Protein AF-0000000080099400 (afdb_homodimer)

Radius of gyration: 19.52 Å; Cα contacts (8 Å, |Δi|>4): 74; chains: 2; bounding box: 35×67×44 Å

Organism: NCBI:txid1611254

pLDDT: mean 85.54, std 20.97, range [29.94, 98.38]

Nearest PDB structures (foldseek):
  8q0e-assembly1_B  TM=6.250E-01  e=7.194E+00  Trypanosoma brucei brucei

Sequence (144 aa):
MAQINQGIQAILNQLNVMTDEILQIMILPWNEAVAAGMNFIALLPERLGDIRLQLQQLLQPQHEDLASEQENMAQINQGIQAILNQLNVMTDEILQIMILPWNEAVAAGMNFIALLPERLGDIRLQLQQLLQPQHEDLASEQEN

Foldseek 3Di:
DVLLVVLVVVLVVLVVVLVVQLVVLVVDDDVSSVVSVVVSVVCVVVSVVVNVVSVVVSPDPCPPDPVPPVVD/DVLLVVLVVVLVVLVVVLVVQLVVLVVDDPVSSVVSVVVSVVCVVVSVVVNVVSVVVSPPPCPDDPVPPVVD

Secondary structure (DSSP, 8-state):
-HHHHHHHHHHHHHHHHHHHHHHHHHTS-HHHHHHHHHHHHHHHHHHHHHHHHHHHHHHS---GGGGGSTT-/-HHHHHHHHHHHHHHHHHHHHHHHHHTS-HHHHHHHHHHHHHHHHHHHHHHHHHHHHHHS----SGGGGGG-

Structure (mmCIF, N/CA/C/O backbone):
data_AF-0000000080099400-model_v1
#
loop_
_entity.id
_entity.type
_entity.pdbx_description
1 polymer 'Uncharacterized protein'
#
loop_
_atom_site.group_PDB
_atom_site.id
_atom_site.type_symbol
_atom_site.label_atom_id
_atom_site.label_alt_id
_atom_site.label_comp_id
_atom_site.label_asym_id
_atom_site.label_entity_id
_atom_site.label_seq_id
_atom_site.pdbx_PDB_ins_code
_atom_site.Cartn_x
_atom_site.Cartn_y
_atom_site.Cartn_z
_atom_site.occupancy
_atom_site.B_iso_or_equiv
_atom_site.auth_seq_id
_atom_site.auth_comp_id
_atom_site.auth_asym_id
_atom_site.auth_atom_id
_atom_site.pdbx_PDB_model_num
ATOM 1 N N . MET A 1 1 ? -0.169 19.328 14.156 1 72.56 1 MET A N 1
ATOM 2 C CA . MET A 1 1 ? 1.021 18.859 13.453 1 72.56 1 MET A CA 1
ATOM 3 C C . MET A 1 1 ? 1.551 17.578 14.078 1 72.56 1 MET A C 1
ATOM 5 O O . MET A 1 1 ? 1.889 16.625 13.367 1 72.56 1 MET A O 1
ATOM 9 N N . ALA A 1 2 ? 1.42 17.625 15.477 1 78.19 2 ALA A N 1
ATOM 10 C CA . ALA A 1 2 ? 1.896 16.438 16.172 1 78.19 2 AL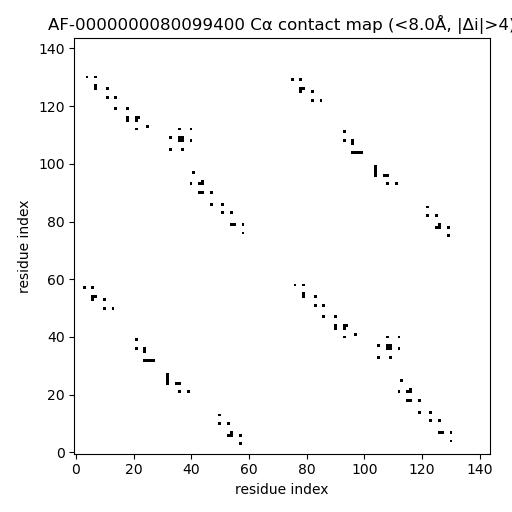A A CA 1
ATOM 11 C C . ALA A 1 2 ? 1.06 15.219 15.805 1 78.19 2 ALA A C 1
ATOM 13 O O . ALA A 1 2 ? 1.601 14.133 15.578 1 78.19 2 ALA A O 1
ATOM 14 N N . GLN A 1 3 ? -0.259 15.336 15.68 1 81.81 3 GLN A N 1
ATOM 15 C CA . GLN A 1 3 ? -1.161 14.242 15.336 1 81.81 3 GLN A CA 1
ATOM 16 C C . GLN A 1 3 ? -0.924 13.766 13.906 1 81.81 3 GLN A C 1
ATOM 18 O O . GLN A 1 3 ? -0.915 12.562 13.641 1 81.81 3 GLN A O 1
ATOM 23 N N . ILE A 1 4 ? -0.724 14.656 13.062 1 85.31 4 ILE A N 1
ATOM 24 C CA . ILE A 1 4 ? -0.474 14.32 11.672 1 85.31 4 ILE A CA 1
ATOM 25 C C . ILE A 1 4 ? 0.827 13.523 11.555 1 85.31 4 ILE A C 1
ATOM 27 O O . ILE A 1 4 ? 0.882 12.508 10.859 1 85.31 4 ILE A O 1
ATOM 31 N N . ASN A 1 5 ? 1.819 13.992 12.281 1 87.44 5 ASN A N 1
ATOM 32 C CA . ASN A 1 5 ? 3.105 13.305 12.242 1 87.44 5 ASN A CA 1
ATOM 33 C C . ASN A 1 5 ? 2.996 11.875 12.773 1 87.44 5 ASN A C 1
ATOM 35 O O . ASN A 1 5 ? 3.576 10.953 12.211 1 87.44 5 ASN A O 1
ATOM 39 N N . GLN A 1 6 ? 2.291 11.727 13.82 1 91.56 6 GLN A N 1
ATOM 40 C CA . GLN A 1 6 ? 2.094 10.398 14.391 1 91.56 6 GLN A CA 1
ATOM 41 C C . GLN A 1 6 ? 1.321 9.5 13.43 1 91.56 6 GLN A C 1
ATOM 43 O O . GLN A 1 6 ? 1.637 8.312 13.289 1 91.56 6 GLN A O 1
ATOM 48 N N . GLY A 1 7 ? 0.282 9.992 12.82 1 92.56 7 GLY A N 1
ATOM 49 C CA . GLY A 1 7 ? -0.471 9.227 11.844 1 92.56 7 GLY A CA 1
ATOM 50 C C . GLY A 1 7 ? 0.365 8.789 10.656 1 92.56 7 GLY A C 1
ATOM 51 O O . GLY A 1 7 ? 0.303 7.633 10.234 1 92.56 7 GLY A O 1
ATOM 52 N N . ILE A 1 8 ? 1.132 9.695 10.195 1 94.88 8 ILE A N 1
ATOM 53 C CA . ILE A 1 8 ? 1.983 9.383 9.055 1 94.88 8 ILE A CA 1
ATOM 54 C C . ILE A 1 8 ? 3.002 8.312 9.453 1 94.88 8 ILE A C 1
ATOM 56 O O . ILE A 1 8 ? 3.258 7.379 8.695 1 94.88 8 ILE A O 1
ATOM 60 N N . GLN A 1 9 ? 3.562 8.43 10.609 1 95.19 9 GLN A N 1
ATOM 61 C CA . GLN A 1 9 ? 4.543 7.449 11.07 1 95.19 9 GLN A CA 1
ATOM 62 C C . GLN A 1 9 ? 3.914 6.066 11.203 1 95.19 9 GLN A C 1
ATOM 64 O O . GLN A 1 9 ? 4.551 5.059 10.891 1 95.19 9 GLN A O 1
ATOM 69 N N . ALA A 1 10 ? 2.721 5.996 11.68 1 96.25 10 ALA A N 1
ATOM 70 C CA . ALA A 1 10 ? 2.023 4.719 11.781 1 96.25 10 ALA A CA 1
ATOM 71 C C . ALA A 1 10 ? 1.839 4.082 10.406 1 96.25 10 ALA A C 1
ATOM 73 O O . ALA A 1 10 ? 2.023 2.873 10.25 1 96.25 10 ALA A O 1
ATOM 74 N N . ILE A 1 11 ? 1.506 4.883 9.469 1 97.69 11 ILE A N 1
ATOM 75 C CA . ILE A 1 11 ? 1.301 4.387 8.117 1 97.69 11 ILE A CA 1
ATOM 76 C C . ILE A 1 11 ? 2.629 3.908 7.535 1 97.69 11 ILE A C 1
ATOM 78 O O . ILE A 1 11 ? 2.689 2.854 6.898 1 97.69 11 ILE A O 1
ATOM 82 N N . LEU A 1 12 ? 3.691 4.648 7.781 1 97.75 12 LEU A N 1
ATOM 83 C CA . LEU A 1 12 ? 5.016 4.254 7.316 1 97.75 12 LEU A CA 1
ATOM 84 C C . LEU A 1 12 ? 5.414 2.896 7.887 1 97.75 12 LEU A C 1
ATOM 86 O O . LEU A 1 12 ? 5.984 2.064 7.18 1 97.75 12 LEU A O 1
ATOM 90 N N . ASN A 1 13 ? 5.148 2.711 9.094 1 97.69 13 ASN A N 1
ATOM 91 C CA . ASN A 1 13 ? 5.453 1.421 9.703 1 97.69 13 ASN A CA 1
ATOM 92 C C . ASN A 1 13 ? 4.688 0.287 9.023 1 97.69 13 ASN A C 1
ATOM 94 O O . ASN A 1 13 ? 5.242 -0.79 8.797 1 97.69 13 ASN A O 1
ATOM 98 N N . GLN A 1 14 ? 3.416 0.485 8.711 1 97.56 14 GLN A N 1
ATOM 99 C CA . GLN A 1 14 ? 2.613 -0.517 8.016 1 97.56 14 GLN A CA 1
ATOM 100 C C . GLN A 1 14 ? 3.189 -0.822 6.637 1 97.56 14 GLN A C 1
ATOM 102 O O . GLN A 1 14 ? 3.27 -1.984 6.238 1 97.56 14 GLN A O 1
ATOM 107 N N . LEU A 1 15 ? 3.576 0.186 5.93 1 98.31 15 LEU A N 1
ATOM 108 C CA . LEU A 1 15 ? 4.18 0.003 4.617 1 98.31 15 LEU A CA 1
ATOM 109 C C . LEU A 1 15 ? 5.477 -0.794 4.719 1 98.31 15 LEU A C 1
ATOM 111 O O . LEU A 1 15 ? 5.77 -1.624 3.855 1 98.31 15 LEU A O 1
ATOM 115 N N . ASN A 1 16 ? 6.273 -0.522 5.738 1 97.62 16 ASN A N 1
ATOM 116 C CA . ASN A 1 16 ? 7.512 -1.27 5.938 1 97.62 16 ASN A CA 1
ATOM 117 C C . ASN A 1 16 ? 7.238 -2.754 6.168 1 97.62 16 ASN A C 1
ATOM 119 O O . ASN A 1 16 ? 7.934 -3.609 5.617 1 97.62 16 ASN A O 1
ATOM 123 N N . VAL A 1 17 ? 6.281 -2.992 7.02 1 97.75 17 VAL A N 1
ATOM 124 C CA . VAL A 1 17 ? 5.914 -4.379 7.289 1 97.75 17 VAL A CA 1
ATOM 125 C C . VAL A 1 17 ? 5.5 -5.066 5.988 1 97.75 17 VAL A C 1
ATOM 127 O O . VAL A 1 17 ? 5.945 -6.18 5.699 1 97.75 17 VAL A O 1
ATOM 130 N N . MET A 1 18 ? 4.633 -4.43 5.188 1 97.75 18 MET A N 1
ATOM 131 C CA . MET A 1 18 ? 4.176 -5 3.926 1 97.75 18 MET A CA 1
ATOM 132 C C . MET A 1 18 ? 5.348 -5.246 2.98 1 97.75 18 MET A C 1
ATOM 134 O O . MET A 1 18 ? 5.41 -6.281 2.318 1 97.75 18 MET A O 1
ATOM 138 N N . THR A 1 19 ? 6.285 -4.332 2.896 1 98.31 19 THR A N 1
ATOM 139 C CA . THR A 1 19 ? 7.449 -4.477 2.033 1 98.31 19 THR A CA 1
ATOM 140 C C . THR A 1 19 ? 8.305 -5.668 2.467 1 98.31 19 THR A C 1
ATOM 142 O O . THR A 1 19 ? 8.766 -6.445 1.629 1 98.31 19 THR A O 1
ATOM 145 N N . ASP A 1 20 ? 8.484 -5.801 3.736 1 97.81 20 ASP A N 1
ATOM 146 C CA . ASP A 1 20 ? 9.266 -6.914 4.258 1 97.81 20 ASP A CA 1
ATOM 147 C C . ASP A 1 20 ? 8.625 -8.258 3.898 1 97.81 20 ASP A C 1
ATOM 149 O O . ASP A 1 20 ? 9.32 -9.195 3.518 1 97.81 20 ASP A O 1
ATOM 153 N N . GLU A 1 21 ? 7.324 -8.297 4.055 1 97.62 21 GLU A N 1
ATOM 154 C CA . GLU A 1 21 ? 6.598 -9.516 3.713 1 97.62 21 GLU A CA 1
ATOM 155 C C . GLU A 1 21 ? 6.773 -9.867 2.2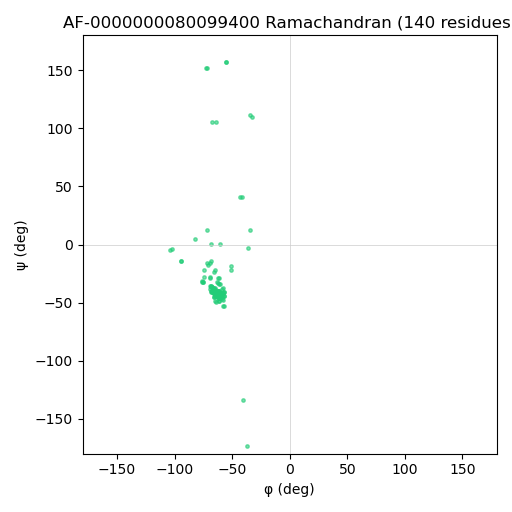38 1 97.62 21 GLU A C 1
ATOM 157 O O . GLU A 1 21 ? 6.992 -11.031 1.894 1 97.62 21 GLU A O 1
ATOM 162 N N . ILE A 1 22 ? 6.633 -8.875 1.404 1 98.38 22 ILE A N 1
ATOM 163 C CA . ILE A 1 22 ? 6.766 -9.086 -0.033 1 98.38 22 ILE A CA 1
ATOM 164 C C . ILE A 1 22 ? 8.164 -9.602 -0.353 1 98.38 22 ILE A C 1
ATOM 166 O O . ILE A 1 22 ? 8.328 -10.531 -1.146 1 98.38 22 ILE A O 1
ATOM 170 N N . LEU A 1 23 ? 9.18 -8.969 0.226 1 97.88 23 LEU A N 1
ATOM 171 C CA . LEU A 1 23 ? 10.562 -9.359 -0.024 1 97.88 23 LEU A CA 1
ATOM 172 C C . LEU A 1 23 ? 10.812 -10.797 0.415 1 97.88 23 LEU A C 1
ATOM 174 O O . LEU A 1 23 ? 11.547 -11.539 -0.241 1 97.88 23 LEU A O 1
ATOM 178 N N . GLN A 1 24 ? 10.125 -11.188 1.473 1 97.81 24 GLN A N 1
ATOM 179 C CA . GLN A 1 24 ? 10.242 -12.57 1.938 1 97.81 24 GLN A CA 1
ATOM 180 C C . GLN A 1 24 ? 9.625 -13.539 0.936 1 97.81 24 GLN A C 1
ATOM 182 O O . GLN A 1 24 ? 10.148 -14.641 0.727 1 97.81 24 GLN A O 1
ATOM 187 N N . ILE A 1 25 ? 8.523 -13.133 0.303 1 97.94 25 ILE A N 1
ATOM 188 C CA . ILE A 1 25 ? 7.867 -13.969 -0.694 1 97.94 25 ILE A CA 1
ATOM 189 C C . ILE A 1 25 ? 8.773 -14.141 -1.906 1 97.94 25 ILE A C 1
ATOM 191 O O . ILE A 1 25 ? 8.836 -15.227 -2.496 1 97.94 25 ILE A O 1
ATOM 195 N N . MET A 1 26 ? 9.477 -13.133 -2.277 1 95.94 26 MET A N 1
ATOM 196 C CA . MET A 1 26 ? 10.25 -13.094 -3.516 1 95.94 26 MET A CA 1
ATOM 197 C C . MET A 1 26 ? 11.469 -14.016 -3.428 1 95.94 26 MET A C 1
ATOM 199 O O . MET A 1 26 ? 12.047 -14.383 -4.449 1 95.94 26 MET A O 1
ATOM 203 N N . ILE A 1 27 ? 11.859 -14.406 -2.303 1 96.94 27 ILE A N 1
ATOM 204 C CA . ILE A 1 27 ? 13.062 -15.227 -2.191 1 96.94 27 ILE A CA 1
ATOM 205 C C . ILE A 1 27 ? 12.672 -16.688 -1.969 1 96.94 27 ILE A C 1
ATOM 207 O O . ILE A 1 27 ? 13.539 -17.562 -1.89 1 96.94 27 ILE A O 1
ATOM 211 N N . LEU A 1 28 ? 11.406 -17.016 -1.824 1 97.38 28 LEU A N 1
ATOM 212 C CA . LEU A 1 28 ? 10.922 -18.375 -1.667 1 97.38 28 LEU A CA 1
ATOM 213 C C . LEU A 1 28 ? 11.023 -19.141 -2.98 1 97.38 28 LEU A C 1
ATOM 215 O O . LEU A 1 28 ? 11.031 -18.547 -4.059 1 97.38 28 LEU A O 1
ATOM 219 N N . PRO A 1 29 ? 11.195 -20.562 -2.826 1 96.38 29 PRO A N 1
ATOM 220 C CA . PRO A 1 29 ? 11.023 -21.359 -4.043 1 96.38 29 PRO A CA 1
ATOM 221 C C . PRO A 1 29 ? 9.672 -21.125 -4.715 1 96.38 29 PRO A C 1
ATOM 223 O O . PRO A 1 29 ? 8.688 -20.828 -4.035 1 96.38 29 PRO A O 1
ATOM 226 N N . TRP A 1 30 ? 9.516 -21.375 -5.941 1 92.44 30 TRP A N 1
ATOM 227 C CA . TRP A 1 30 ? 8.398 -20.953 -6.781 1 92.44 30 TRP A CA 1
ATOM 228 C C . TRP A 1 30 ? 7.074 -21.453 -6.223 1 92.44 30 TRP A C 1
ATOM 230 O O . TRP A 1 30 ? 6.129 -20.672 -6.055 1 92.44 30 TRP A O 1
ATOM 240 N N . ASN A 1 31 ? 7.043 -22.766 -5.996 1 92.19 31 ASN A N 1
ATOM 241 C CA . ASN A 1 31 ? 5.785 -23.328 -5.512 1 92.19 31 ASN A CA 1
ATOM 242 C C . ASN A 1 31 ? 5.352 -22.672 -4.203 1 92.19 31 ASN A C 1
ATOM 244 O O . ASN A 1 31 ? 4.168 -22.391 -4.012 1 92.19 31 ASN A O 1
ATOM 248 N N . GLU A 1 32 ? 6.273 -22.344 -3.281 1 96.25 32 GLU A N 1
ATOM 249 C CA . GLU A 1 32 ? 5.984 -21.688 -2.012 1 96.25 32 GLU A CA 1
ATOM 250 C C . GLU A 1 32 ? 5.684 -20.203 -2.217 1 96.25 32 GLU A C 1
ATOM 252 O O . GLU A 1 32 ? 4.824 -19.641 -1.538 1 96.25 32 GLU A O 1
ATOM 257 N N . ALA A 1 33 ? 6.348 -19.656 -3.225 1 97 33 ALA A N 1
ATOM 258 C CA . ALA A 1 33 ? 6.16 -18.25 -3.533 1 97 33 ALA A CA 1
ATOM 259 C C . ALA A 1 33 ? 4.75 -17.984 -4.062 1 97 33 ALA A C 1
ATOM 261 O O . ALA A 1 33 ? 4.121 -16.984 -3.705 1 97 33 ALA A O 1
ATOM 262 N N . VAL A 1 34 ? 4.309 -18.828 -4.828 1 96.62 34 VAL A N 1
ATOM 263 C CA . VAL A 1 34 ? 2.977 -18.672 -5.402 1 96.62 34 VAL A CA 1
ATOM 264 C C . VAL A 1 34 ? 1.926 -18.719 -4.293 1 96.62 34 VAL A C 1
ATOM 266 O O . VAL A 1 34 ? 1.055 -17.859 -4.219 1 96.62 34 VAL A O 1
ATOM 269 N N . ALA A 1 35 ? 2.102 -19.781 -3.465 1 96.81 35 ALA A N 1
ATOM 270 C CA . ALA A 1 35 ? 1.135 -19.922 -2.381 1 96.81 35 ALA A CA 1
ATOM 271 C C . ALA A 1 35 ? 1.165 -18.719 -1.449 1 96.81 35 ALA A C 1
ATOM 273 O O . ALA A 1 35 ? 0.12 -18.141 -1.133 1 96.81 35 ALA A O 1
ATOM 274 N N . ALA A 1 36 ? 2.318 -18.297 -1.01 1 97.44 36 ALA A N 1
ATOM 275 C CA . ALA A 1 36 ? 2.473 -17.172 -0.102 1 97.44 36 ALA A CA 1
ATOM 276 C C . ALA A 1 36 ? 2.023 -15.867 -0.767 1 97.44 36 ALA A C 1
ATOM 278 O O . ALA A 1 36 ? 1.375 -15.031 -0.133 1 97.44 36 ALA A O 1
ATOM 279 N N . GLY A 1 37 ? 2.381 -15.727 -2.025 1 97.81 37 GLY A N 1
ATOM 280 C CA . GLY A 1 37 ? 2.029 -14.531 -2.775 1 97.81 37 GLY A CA 1
ATOM 281 C C . GLY A 1 37 ? 0.533 -14.352 -2.949 1 97.81 37 GLY A C 1
ATOM 282 O O . GLY A 1 37 ? 0.002 -13.266 -2.738 1 97.81 37 GLY A O 1
ATOM 283 N N . MET A 1 38 ? -0.126 -15.406 -3.285 1 97.12 38 MET A N 1
ATOM 284 C CA . MET A 1 38 ? -1.568 -15.32 -3.494 1 97.12 38 MET A CA 1
ATOM 285 C C . MET A 1 38 ? -2.293 -15.055 -2.178 1 97.12 38 MET A C 1
ATOM 287 O O . MET A 1 38 ? -3.297 -14.344 -2.146 1 97.12 38 MET A O 1
ATOM 291 N N . ASN A 1 39 ? -1.798 -15.617 -1.123 1 97.25 39 ASN A N 1
ATOM 292 C CA . ASN A 1 39 ? -2.336 -15.289 0.193 1 97.25 39 ASN A CA 1
ATOM 293 C C . ASN A 1 39 ? -2.16 -13.805 0.514 1 97.25 39 ASN A C 1
ATOM 295 O O . ASN A 1 39 ? -3.08 -13.164 1.027 1 97.25 39 ASN A O 1
ATOM 299 N N . PHE A 1 40 ? -0.927 -13.328 0.218 1 98.12 40 PHE A N 1
ATOM 300 C CA . PHE A 1 40 ? -0.646 -11.906 0.416 1 98.12 40 PHE A CA 1
ATOM 301 C C . PHE A 1 40 ? -1.624 -11.047 -0.373 1 98.12 40 PHE A C 1
ATOM 303 O O . PHE A 1 40 ? -2.189 -10.094 0.162 1 98.12 40 PHE A O 1
ATOM 310 N N . ILE A 1 41 ? -1.835 -11.43 -1.535 1 98 41 ILE A N 1
ATOM 311 C CA . ILE A 1 41 ? -2.715 -10.68 -2.428 1 98 41 ILE A CA 1
ATOM 312 C C . ILE A 1 41 ? -4.137 -10.68 -1.871 1 98 41 ILE A C 1
ATOM 314 O O . ILE A 1 41 ? -4.828 -9.664 -1.918 1 98 41 ILE A O 1
ATOM 318 N N . ALA A 1 42 ? -4.559 -11.781 -1.396 1 97 42 ALA A N 1
ATOM 319 C CA . ALA A 1 42 ? -5.91 -11.906 -0.862 1 97 42 ALA A CA 1
ATOM 320 C C . ALA A 1 42 ? -6.113 -10.977 0.332 1 97 42 ALA A C 1
ATOM 322 O O . ALA A 1 42 ? -7.227 -10.508 0.579 1 9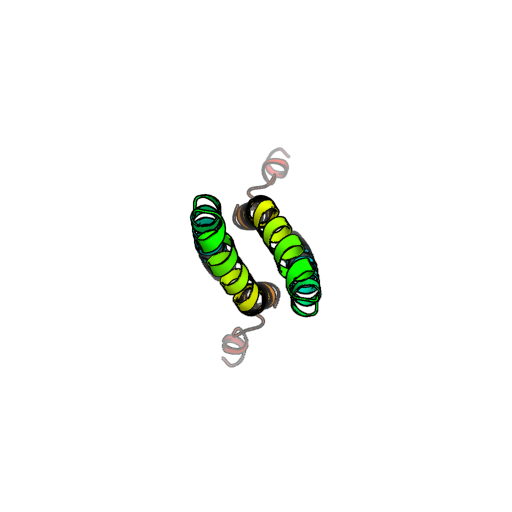7 42 ALA A O 1
ATOM 323 N N . LEU A 1 43 ? -5.094 -10.641 1.089 1 97.56 43 LEU A N 1
ATOM 324 C CA . LEU A 1 43 ? -5.188 -9.836 2.303 1 97.56 43 LEU A CA 1
ATOM 325 C C . LEU A 1 43 ? -4.926 -8.367 2.002 1 97.56 43 LEU A C 1
ATOM 327 O O . LEU A 1 43 ? -5.23 -7.496 2.82 1 97.56 43 LEU A O 1
ATOM 331 N N . LEU A 1 44 ? -4.383 -8.117 0.821 1 98 44 LEU A N 1
ATOM 332 C CA . LEU A 1 44 ? -3.857 -6.789 0.511 1 98 44 LEU A CA 1
ATOM 333 C C . LEU A 1 44 ? -4.98 -5.758 0.457 1 98 44 LEU A C 1
ATOM 335 O O . LEU A 1 44 ? -4.812 -4.629 0.919 1 98 44 LEU A O 1
ATOM 339 N N . PRO A 1 45 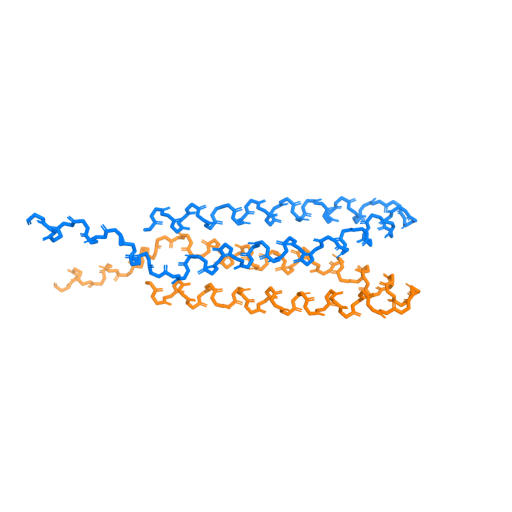? -6.184 -5.941 -0.055 1 97.5 45 PRO A N 1
ATOM 340 C CA . PRO A 1 45 ? -7.25 -4.938 -0.066 1 97.5 45 PRO A CA 1
ATOM 341 C C . PRO A 1 45 ? -7.605 -4.441 1.333 1 97.5 45 PRO A C 1
ATOM 343 O O . PRO A 1 45 ? -7.828 -3.244 1.529 1 97.5 45 PRO A O 1
ATOM 346 N N . GLU A 1 46 ? -7.641 -5.379 2.227 1 97.25 46 GLU A N 1
ATOM 347 C CA . GLU A 1 46 ? -7.941 -4.996 3.604 1 97.25 46 GLU A CA 1
ATOM 348 C C . GLU A 1 46 ? -6.836 -4.121 4.188 1 97.25 46 GLU A C 1
ATOM 350 O O . GLU A 1 46 ? -7.109 -3.104 4.824 1 97.25 46 GLU A O 1
ATOM 355 N N . ARG A 1 47 ? -5.625 -4.5 3.973 1 96.62 47 ARG A N 1
ATOM 356 C CA . ARG A 1 47 ? -4.492 -3.736 4.484 1 96.62 47 ARG A CA 1
ATOM 357 C C . ARG A 1 47 ? -4.438 -2.352 3.848 1 96.62 47 ARG A C 1
ATOM 359 O O . ARG A 1 47 ? -4.211 -1.354 4.539 1 96.62 47 ARG A O 1
ATOM 366 N N . LEU A 1 48 ? -4.629 -2.305 2.557 1 98.19 48 LEU A N 1
ATOM 367 C CA . LEU A 1 48 ? -4.652 -1.02 1.866 1 98.19 48 LEU A CA 1
ATOM 368 C C . LEU A 1 48 ? -5.84 -0.177 2.32 1 98.19 48 LEU A C 1
ATOM 370 O O . LEU A 1 48 ? -5.738 1.049 2.406 1 98.19 48 LEU A O 1
ATOM 374 N N . GLY A 1 49 ? -6.93 -0.888 2.541 1 97.62 49 GLY A N 1
ATOM 375 C CA . GLY A 1 49 ? -8.094 -0.193 3.072 1 97.62 49 GLY A CA 1
ATOM 376 C C . GLY A 1 49 ? -7.828 0.484 4.402 1 97.62 49 GLY A C 1
ATOM 377 O O . GLY A 1 49 ? -8.273 1.611 4.633 1 97.62 49 GLY A O 1
ATOM 378 N N . ASP A 1 50 ? -7.145 -0.146 5.273 1 97.88 50 ASP A N 1
ATOM 379 C CA . ASP A 1 50 ? -6.773 0.425 6.566 1 97.88 50 ASP A CA 1
ATOM 380 C C . ASP A 1 50 ? -5.91 1.672 6.391 1 97.88 50 ASP A C 1
ATOM 382 O O . ASP A 1 50 ? -6.133 2.686 7.059 1 97.88 50 ASP A O 1
ATOM 386 N N . ILE A 1 51 ? -4.934 1.619 5.512 1 98 51 ILE A N 1
ATOM 387 C CA . ILE A 1 51 ? -4.055 2.754 5.242 1 98 51 ILE A CA 1
ATOM 388 C C . ILE A 1 51 ? -4.875 3.92 4.691 1 98 51 ILE A C 1
ATOM 390 O O . ILE A 1 51 ? -4.691 5.066 5.105 1 98 51 ILE A O 1
ATOM 394 N N . ARG A 1 52 ? -5.777 3.562 3.799 1 96.81 52 ARG A N 1
ATOM 395 C CA . ARG A 1 52 ? -6.652 4.574 3.221 1 96.81 52 ARG A CA 1
ATOM 396 C C . ARG A 1 52 ? -7.461 5.281 4.305 1 96.81 52 ARG A C 1
ATOM 398 O O . ARG A 1 52 ? -7.574 6.512 4.301 1 96.81 52 ARG A O 1
ATOM 405 N N . LEU A 1 53 ? -8 4.602 5.211 1 96.62 53 LEU A N 1
ATOM 406 C CA . LEU A 1 53 ? -8.812 5.16 6.289 1 96.62 53 LEU A CA 1
ATOM 407 C C . LEU A 1 53 ? -7.973 6.078 7.172 1 96.62 53 LEU A C 1
ATOM 409 O O . LEU A 1 53 ? -8.422 7.164 7.543 1 96.62 53 LEU A O 1
ATOM 413 N N . GLN A 1 54 ? -6.734 5.66 7.465 1 94.81 54 GLN A N 1
ATOM 414 C CA . GLN A 1 54 ? -5.84 6.465 8.289 1 94.81 54 GLN A CA 1
ATOM 415 C C . GLN A 1 54 ? -5.469 7.77 7.59 1 94.81 54 GLN A C 1
ATOM 417 O O . GLN A 1 54 ? -5.465 8.836 8.211 1 94.81 54 GLN A O 1
ATOM 422 N N . LEU A 1 55 ? -5.242 7.703 6.344 1 95.5 55 LEU A N 1
ATOM 423 C CA . LEU A 1 55 ? -4.922 8.898 5.57 1 95.5 55 LEU A CA 1
ATOM 424 C C . LEU A 1 55 ? -6.109 9.852 5.527 1 95.5 55 LEU A C 1
ATOM 426 O O . LEU A 1 55 ? -5.938 11.07 5.664 1 95.5 55 LEU A O 1
ATOM 430 N N . GLN A 1 56 ? -7.262 9.336 5.355 1 93.75 56 GLN A N 1
ATOM 431 C CA . GLN A 1 56 ? -8.469 10.156 5.309 1 93.75 56 GLN A CA 1
ATOM 432 C C . GLN A 1 56 ? -8.703 10.875 6.629 1 93.75 56 GLN A C 1
ATOM 434 O O . GLN A 1 56 ? -9.18 12.016 6.648 1 93.75 56 GLN A O 1
ATOM 439 N N . GLN A 1 57 ? -8.297 10.203 7.664 1 91.44 57 GLN A N 1
ATOM 440 C CA . GLN A 1 57 ? -8.438 10.805 8.984 1 91.44 57 GLN A CA 1
ATOM 441 C C . GLN A 1 57 ? -7.492 11.984 9.156 1 91.44 57 GLN A C 1
ATOM 443 O O . GLN A 1 57 ? -7.785 12.922 9.906 1 91.44 57 GLN A O 1
ATOM 448 N N . LEU A 1 58 ? -6.402 11.938 8.453 1 86.31 58 LEU A N 1
ATOM 449 C CA . LEU A 1 58 ? -5.422 13.016 8.531 1 86.31 58 LEU A CA 1
ATOM 450 C C . LEU A 1 58 ? -5.895 14.234 7.754 1 86.31 58 LEU A C 1
ATOM 452 O O . LEU A 1 58 ? -5.453 15.352 8.023 1 86.31 58 LEU A O 1
ATOM 456 N N . LEU A 1 59 ? -6.617 14.078 6.703 1 83.56 59 LEU A N 1
ATOM 457 C CA . LEU A 1 59 ? -7.164 15.172 5.906 1 83.56 59 LEU A CA 1
ATOM 458 C C . LEU A 1 59 ? -8.242 15.922 6.676 1 83.56 59 LEU A C 1
ATOM 460 O O . LEU A 1 59 ? -8.508 17.094 6.398 1 83.56 59 LEU A O 1
ATOM 464 N N . GLN A 1 60 ? -8.938 15.344 7.359 1 67.12 60 GLN A N 1
ATOM 465 C CA . GLN A 1 60 ? -10.039 15.984 8.062 1 67.12 60 GLN A CA 1
ATOM 466 C C . GLN A 1 60 ? -9.523 16.953 9.117 1 67.12 60 GLN A C 1
ATOM 468 O O . GLN A 1 60 ? -8.648 16.609 9.914 1 67.12 60 GLN A O 1
ATOM 473 N N . PRO A 1 61 ? -9.602 18.281 8.875 1 53.38 61 PRO A N 1
ATOM 474 C CA . PRO A 1 61 ? -9.336 19.297 9.898 1 53.38 61 PRO A CA 1
ATOM 475 C C . PRO A 1 61 ? -9.789 18.859 11.289 1 53.38 61 PRO A C 1
ATOM 477 O O . PRO A 1 61 ? -10.703 18.047 11.422 1 53.38 61 PRO A O 1
ATOM 480 N N . GLN A 1 62 ? -8.93 18.656 12.078 1 46.91 62 GLN A N 1
ATOM 481 C CA . GLN A 1 62 ? -9.32 18.453 13.469 1 46.91 62 GLN A CA 1
ATOM 482 C C . GLN A 1 62 ? -10.391 19.453 13.891 1 46.91 62 GLN A C 1
ATOM 484 O O . GLN A 1 62 ? -10.094 20.625 14.109 1 46.91 62 GLN A O 1
ATOM 489 N N . HIS A 1 63 ? -11.352 19.75 13.062 1 41.81 63 HIS A N 1
ATOM 490 C CA . HIS A 1 63 ? -12.336 20.578 13.75 1 41.81 63 HIS A CA 1
ATOM 491 C C . HIS A 1 63 ? -12.492 20.141 15.211 1 41.81 63 HIS A C 1
ATOM 493 O O . HIS A 1 63 ? -13.453 20.531 15.875 1 41.81 63 HIS A O 1
ATOM 499 N N . GLU A 1 64 ? -11.898 19.219 15.578 1 43.56 64 GLU A N 1
ATOM 500 C CA . GLU A 1 64 ? -12.367 18.844 16.906 1 43.56 64 GLU A CA 1
ATOM 501 C C . GLU A 1 64 ? -12.617 20.078 17.781 1 43.56 64 GLU A C 1
ATOM 503 O O . GLU A 1 64 ? -13.727 20.266 18.266 1 43.56 64 GLU A O 1
ATOM 508 N N . ASP A 1 65 ? -12.094 20.016 19.125 1 42.19 65 ASP A N 1
ATOM 509 C CA . ASP A 1 65 ? -12.531 20.266 20.484 1 42.19 65 ASP A CA 1
ATOM 510 C C . ASP A 1 65 ? -12.438 21.75 20.844 1 42.19 65 ASP A C 1
ATOM 512 O O . ASP A 1 65 ? -11.734 22.125 21.781 1 42.19 65 ASP A O 1
ATOM 516 N N . LEU A 1 66 ? -12.07 22.516 19.828 1 39.59 66 LEU A N 1
ATOM 517 C CA . LEU A 1 66 ? -12.031 23.844 20.438 1 39.59 66 LEU A CA 1
ATOM 518 C C . LEU A 1 66 ? -13.43 24.312 20.812 1 39.59 66 LEU A C 1
ATOM 520 O O . LEU A 1 66 ? -13.68 25.516 20.922 1 39.59 66 LEU A O 1
ATOM 524 N N . ALA A 1 67 ? -14.398 23.453 20.531 1 38.06 67 ALA A N 1
ATOM 525 C CA . ALA A 1 67 ? -15.672 23.859 21.125 1 38.06 67 ALA A CA 1
ATOM 526 C C . ALA A 1 67 ? -15.516 24.156 22.609 1 38.06 67 ALA A C 1
ATOM 528 O O . ALA A 1 67 ? -16.484 24.5 23.297 1 38.06 67 ALA A O 1
ATOM 529 N N . SER A 1 68 ? -14.391 23.641 23.219 1 37.41 68 SER A N 1
ATOM 530 C CA . SER A 1 68 ? -14.453 23.75 24.672 1 37.41 68 SER A CA 1
ATOM 531 C C . SER A 1 68 ? -14.344 25.203 25.109 1 37.41 68 SER A C 1
ATOM 533 O O . SER A 1 68 ? -14.602 25.531 26.281 1 37.41 68 SER A O 1
ATOM 535 N N . GLU A 1 69 ? -13.539 26 24.391 1 41.41 69 GLU A N 1
ATOM 536 C CA . GLU A 1 69 ? -13.32 27.203 25.172 1 41.41 69 GLU A CA 1
ATOM 537 C C . GLU A 1 69 ? -14.547 28.109 25.156 1 41.41 69 GLU A C 1
ATOM 539 O O . GLU A 1 69 ? -14.578 29.141 25.844 1 41.41 69 GLU A O 1
ATOM 544 N N . GLN A 1 70 ? -15.32 27.984 24.016 1 36.47 70 GLN A N 1
ATOM 545 C CA . GLN A 1 70 ? -16.234 29.125 24.094 1 36.47 70 GLN A CA 1
ATOM 546 C C . GLN A 1 70 ? -17.172 29 25.281 1 36.47 70 GLN A C 1
ATOM 548 O O . GLN A 1 70 ? -17.969 29.906 25.547 1 36.47 70 GLN A O 1
ATOM 553 N N . GLU A 1 71 ? -17.406 27.688 25.766 1 38.44 71 GLU A N 1
ATOM 554 C CA . GLU A 1 71 ? -18.453 27.844 26.766 1 38.44 71 GLU A CA 1
ATOM 555 C C . GLU A 1 71 ? -17.953 28.578 28 1 38.44 71 GLU A C 1
ATOM 557 O O . GLU A 1 71 ? -18.734 28.953 28.891 1 38.44 71 GLU A O 1
ATOM 562 N N . ASN A 1 72 ? -16.609 28.75 28.266 1 30.03 72 ASN A N 1
ATOM 563 C CA . ASN A 1 72 ? -16.484 29.656 29.406 1 30.03 72 ASN A CA 1
ATOM 564 C C . ASN A 1 72 ? -16.453 31.109 28.969 1 30.03 72 ASN A C 1
ATOM 566 O O . ASN A 1 72 ? -15.695 31.469 28.062 1 30.03 72 ASN A O 1
ATOM 570 N N . MET B 1 1 ? -0.733 23.375 5.156 1 72.25 1 MET B N 1
ATOM 571 C CA . MET B 1 1 ? -1.871 22.469 5.262 1 72.25 1 MET B CA 1
ATOM 572 C C . MET B 1 1 ? -2.369 22.062 3.879 1 72.25 1 MET B C 1
ATOM 574 O O . MET B 1 1 ? -2.641 20.891 3.633 1 72.25 1 MET B O 1
ATOM 578 N N . ALA B 1 2 ? -2.299 23.156 2.988 1 77.81 2 ALA B N 1
ATOM 579 C CA . ALA B 1 2 ? -2.742 22.859 1.628 1 77.81 2 ALA B CA 1
ATOM 580 C C . ALA B 1 2 ? -1.842 21.828 0.971 1 77.81 2 ALA B C 1
ATOM 582 O O . ALA B 1 2 ? -2.326 20.906 0.302 1 77.81 2 ALA B O 1
ATOM 583 N N . GLN B 1 3 ? -0.526 21.875 1.177 1 82 3 GLN B N 1
ATOM 584 C CA . GLN B 1 3 ? 0.434 20.938 0.595 1 82 3 GLN B CA 1
ATOM 585 C C . GLN B 1 3 ? 0.262 19.547 1.178 1 82 3 GLN B C 1
ATOM 587 O O . GLN B 1 3 ? 0.328 18.547 0.45 1 82 3 GLN B O 1
ATOM 592 N N . ILE B 1 4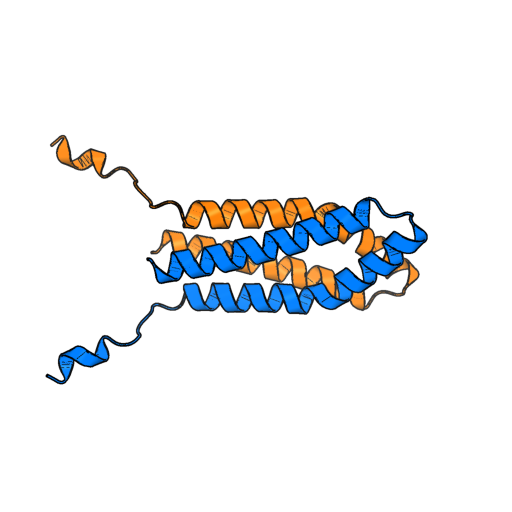 ? 0.032 19.484 2.395 1 85.25 4 ILE B N 1
ATOM 593 C CA . ILE B 1 4 ? -0.164 18.203 3.061 1 85.25 4 ILE B CA 1
ATOM 594 C C . ILE B 1 4 ? -1.417 17.531 2.512 1 85.25 4 ILE B C 1
ATOM 596 O O . ILE B 1 4 ? -1.399 16.328 2.203 1 85.25 4 ILE B O 1
ATOM 600 N N . ASN B 1 5 ? -2.445 18.328 2.369 1 87.31 5 ASN B N 1
ATOM 601 C CA . ASN B 1 5 ? -3.693 17.781 1.849 1 87.31 5 ASN B CA 1
ATOM 602 C C . ASN B 1 5 ? -3.523 17.25 0.428 1 87.31 5 ASN B C 1
ATOM 604 O O . ASN B 1 5 ? -4.039 16.188 0.094 1 87.31 5 ASN B O 1
ATOM 608 N N . GLN B 1 6 ? -2.842 17.969 -0.363 1 91.56 6 GLN B N 1
ATOM 609 C CA . GLN B 1 6 ? -2.592 17.531 -1.731 1 91.56 6 GLN B CA 1
ATOM 610 C C . GLN B 1 6 ? -1.747 16.266 -1.756 1 91.56 6 GLN B C 1
ATOM 612 O O . GLN B 1 6 ? -1.993 15.359 -2.561 1 91.56 6 GLN B O 1
ATOM 617 N N . GLY B 1 7 ? -0.729 16.188 -0.959 1 92.69 7 GLY B N 1
ATOM 618 C CA . GLY B 1 7 ? 0.092 14.992 -0.871 1 92.69 7 GLY B CA 1
ATOM 619 C C . GLY B 1 7 ? -0.686 13.766 -0.43 1 92.69 7 GLY B C 1
ATOM 620 O O . GLY B 1 7 ? -0.548 12.688 -1.02 1 92.69 7 GLY B O 1
ATOM 621 N N . ILE B 1 8 ? -1.484 13.984 0.533 1 94.88 8 ILE B N 1
ATOM 622 C CA . ILE B 1 8 ? -2.285 12.867 1.029 1 94.88 8 ILE B CA 1
ATOM 623 C C . ILE B 1 8 ? -3.254 12.406 -0.057 1 94.88 8 ILE B C 1
ATOM 625 O O . ILE B 1 8 ? -3.438 11.203 -0.265 1 94.88 8 ILE B O 1
ATOM 629 N N . GLN B 1 9 ? -3.854 13.32 -0.737 1 95.25 9 GLN B N 1
ATOM 630 C CA . GLN B 1 9 ? -4.789 12.969 -1.802 1 95.25 9 GLN B CA 1
ATOM 631 C C . GLN B 1 9 ? -4.086 12.188 -2.91 1 95.25 9 GLN B C 1
ATOM 633 O O . GLN B 1 9 ? -4.66 11.25 -3.475 1 95.25 9 GLN B O 1
ATOM 638 N N . ALA B 1 10 ? -2.902 12.555 -3.262 1 96.31 10 ALA B N 1
ATOM 639 C CA . ALA B 1 10 ? -2.135 11.828 -4.273 1 96.31 10 ALA B CA 1
ATOM 640 C C . ALA B 1 10 ? -1.882 10.391 -3.838 1 96.31 10 ALA B C 1
ATOM 642 O O . ALA B 1 10 ? -1.998 9.461 -4.645 1 96.31 10 ALA B O 1
ATOM 643 N N . ILE B 1 11 ? -1.564 10.234 -2.594 1 97.69 11 ILE B N 1
ATOM 644 C CA . ILE B 1 11 ? -1.298 8.906 -2.062 1 97.69 11 ILE B CA 1
ATOM 645 C C . ILE B 1 11 ? -2.584 8.078 -2.068 1 97.69 11 ILE B C 1
ATOM 647 O O . ILE B 1 11 ? -2.574 6.902 -2.434 1 97.69 11 ILE B O 1
ATOM 651 N N . LEU B 1 12 ? -3.691 8.695 -1.711 1 97.88 12 LEU B N 1
ATOM 652 C CA . LEU B 1 12 ? -4.98 8.016 -1.729 1 97.88 12 LEU B CA 1
ATOM 653 C C . LEU B 1 12 ? -5.316 7.523 -3.131 1 97.88 12 LEU B C 1
ATOM 655 O O . LEU B 1 12 ? -5.824 6.41 -3.297 1 97.88 12 LEU B O 1
ATOM 659 N N . ASN B 1 13 ? -5.074 8.328 -4.074 1 97.81 13 ASN B N 1
ATOM 660 C CA . ASN B 1 13 ? -5.324 7.914 -5.449 1 97.81 13 ASN B CA 1
ATOM 661 C C . ASN B 1 13 ? -4.48 6.703 -5.836 1 97.81 13 ASN B C 1
ATOM 663 O O . ASN B 1 13 ? -4.969 5.785 -6.496 1 97.81 13 ASN B O 1
ATOM 667 N N . GLN B 1 14 ? -3.207 6.668 -5.445 1 97.56 14 GLN B N 1
ATOM 668 C CA . GLN B 1 14 ? -2.326 5.535 -5.719 1 97.56 14 GLN B CA 1
ATOM 669 C C . GLN B 1 14 ? -2.842 4.266 -5.051 1 97.56 14 GLN B C 1
ATOM 671 O O . GLN B 1 14 ? -2.842 3.193 -5.656 1 97.56 14 GLN B O 1
ATOM 676 N N . LEU B 1 15 ? -3.27 4.371 -3.838 1 98.31 15 LEU B N 1
ATOM 677 C CA . LEU B 1 15 ? -3.824 3.23 -3.119 1 98.31 15 LEU B CA 1
ATOM 678 C C . LEU B 1 15 ? -5.074 2.703 -3.816 1 98.31 15 LEU B C 1
ATOM 680 O O . LEU B 1 15 ? -5.293 1.492 -3.871 1 98.31 15 LEU B O 1
ATOM 684 N N . ASN B 1 16 ? -5.91 3.6 -4.316 1 97.69 16 ASN B N 1
ATOM 685 C CA . ASN B 1 16 ? -7.105 3.182 -5.039 1 97.69 16 ASN B CA 1
ATOM 686 C C . ASN B 1 16 ? -6.754 2.389 -6.293 1 97.69 16 ASN B C 1
ATOM 688 O O . ASN B 1 16 ? -7.379 1.367 -6.586 1 97.69 16 ASN B O 1
ATOM 692 N N . VAL B 1 17 ? -5.801 2.932 -7.008 1 97.75 17 VAL B N 1
ATOM 693 C CA . VAL B 1 17 ? -5.367 2.242 -8.219 1 97.75 17 VAL B CA 1
ATOM 694 C C . VAL B 1 17 ? -4.871 0.842 -7.867 1 97.75 17 VAL B C 1
ATOM 696 O O . VAL B 1 17 ? -5.238 -0.136 -8.523 1 97.75 17 VAL B O 1
ATOM 699 N N . MET B 1 18 ? -4.023 0.711 -6.828 1 97.75 18 MET B N 1
ATOM 700 C CA . MET B 1 18 ? -3.494 -0.585 -6.41 1 97.75 18 MET B CA 1
ATOM 701 C C . MET B 1 18 ? -4.621 -1.524 -5.996 1 97.75 18 MET B C 1
ATOM 703 O O . MET B 1 18 ? -4.609 -2.707 -6.34 1 97.75 18 MET B O 1
ATOM 707 N N . THR B 1 19 ? -5.605 -1.039 -5.285 1 98.31 19 THR B N 1
ATOM 708 C CA . THR B 1 19 ? -6.734 -1.852 -4.852 1 98.31 19 THR B CA 1
ATOM 709 C C . THR B 1 19 ? -7.527 -2.361 -6.051 1 98.31 19 THR B C 1
ATOM 711 O O . THR B 1 19 ? -7.914 -3.531 -6.094 1 98.31 19 THR B O 1
ATOM 714 N N . ASP B 1 20 ? -7.73 -1.505 -7 1 97.75 20 ASP B N 1
ATOM 715 C CA . ASP B 1 20 ? -8.461 -1.893 -8.203 1 97.75 20 ASP B CA 1
ATOM 716 C C . ASP B 1 20 ? -7.738 -3.006 -8.953 1 97.75 20 ASP B C 1
ATOM 718 O O . ASP B 1 20 ? -8.367 -3.951 -9.43 1 97.75 20 ASP B O 1
ATOM 722 N N . GLU B 1 21 ? -6.445 -2.84 -9.047 1 97.69 21 GLU B N 1
ATOM 723 C CA . GLU B 1 21 ? -5.641 -3.857 -9.719 1 97.69 21 GLU B CA 1
ATOM 724 C C . GLU B 1 21 ? -5.754 -5.203 -9.008 1 97.69 21 GLU B C 1
ATOM 726 O O . GLU B 1 21 ? -5.898 -6.242 -9.656 1 97.69 21 GLU B O 1
ATOM 731 N N . ILE B 1 22 ? -5.656 -5.184 -7.723 1 98.38 22 ILE B N 1
ATOM 732 C CA . ILE B 1 22 ? -5.734 -6.41 -6.938 1 98.38 22 ILE B CA 1
ATOM 733 C C . ILE B 1 22 ? -7.098 -7.07 -7.141 1 98.38 22 ILE B C 1
ATOM 735 O O . ILE B 1 22 ? -7.184 -8.289 -7.32 1 98.38 22 ILE B O 1
ATOM 739 N N . LEU B 1 23 ? -8.156 -6.273 -7.074 1 97.94 23 LEU B N 1
ATOM 740 C CA . LEU B 1 23 ? -9.508 -6.801 -7.23 1 97.94 23 LEU B CA 1
ATOM 741 C C . LEU B 1 23 ? -9.688 -7.43 -8.609 1 97.94 23 LEU B C 1
ATOM 743 O O . LEU B 1 23 ? -10.367 -8.445 -8.742 1 97.94 23 LEU B O 1
ATOM 747 N N . GLN B 1 24 ? -9.008 -6.848 -9.594 1 97.88 24 GLN B N 1
ATOM 748 C CA . GLN B 1 24 ? -9.062 -7.414 -10.938 1 97.88 24 GLN B CA 1
ATOM 749 C C . GLN B 1 24 ? -8.367 -8.773 -10.992 1 97.88 24 GLN B C 1
ATOM 751 O O . GLN B 1 24 ? -8.828 -9.68 -11.688 1 97.88 24 GLN B O 1
ATOM 756 N N . ILE B 1 25 ? -7.277 -8.922 -10.234 1 97.94 25 ILE B N 1
ATOM 757 C CA . ILE B 1 25 ? -6.551 -10.18 -10.188 1 97.94 25 ILE B CA 1
ATOM 758 C C . ILE B 1 25 ? -7.418 -11.258 -9.539 1 97.94 25 ILE B C 1
ATOM 760 O O . ILE B 1 25 ? -7.402 -12.414 -9.961 1 97.94 25 ILE B O 1
ATOM 764 N N . MET B 1 26 ? -8.18 -10.914 -8.555 1 96 26 MET B N 1
ATOM 765 C CA . MET B 1 26 ? -8.922 -11.859 -7.727 1 96 26 MET B CA 1
ATOM 766 C C . MET B 1 26 ? -10.086 -12.461 -8.508 1 96 26 MET B C 1
ATOM 768 O O . MET B 1 26 ? -10.617 -13.508 -8.117 1 96 26 MET B O 1
ATOM 772 N N . ILE B 1 27 ? -10.469 -11.914 -9.562 1 97 27 ILE B N 1
ATOM 773 C CA . ILE B 1 27 ? -11.625 -12.438 -10.281 1 97 27 ILE B CA 1
ATOM 774 C C . ILE B 1 27 ? -11.156 -13.211 -11.508 1 97 27 ILE B C 1
ATOM 776 O O . ILE B 1 27 ? -11.977 -13.781 -12.234 1 97 27 ILE B O 1
ATOM 780 N N . LEU B 1 28 ? -9.875 -13.234 -11.805 1 97.44 28 LEU B N 1
ATOM 781 C CA . LEU B 1 28 ? -9.32 -13.992 -12.922 1 97.44 28 LEU B CA 1
ATOM 782 C C . LEU B 1 28 ? -9.336 -15.484 -12.625 1 97.44 28 LEU B C 1
ATOM 784 O O . LEU B 1 28 ? -9.352 -15.891 -11.46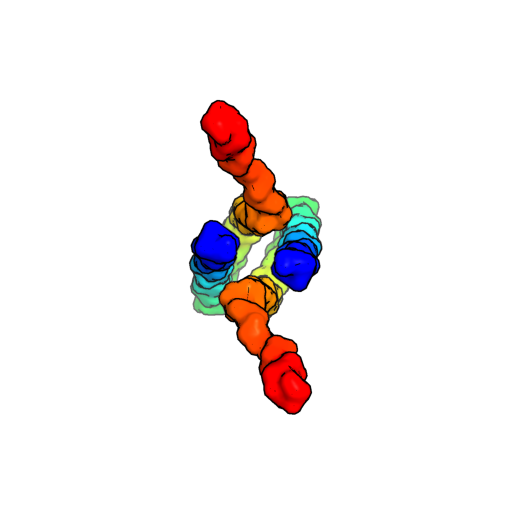1 1 97.44 28 LEU B O 1
ATOM 788 N N . PRO B 1 29 ? -9.43 -16.312 -13.781 1 96.44 29 PRO B N 1
ATOM 789 C CA . PRO B 1 29 ? -9.172 -17.75 -13.562 1 96.44 29 PRO B CA 1
ATOM 790 C C . PRO B 1 29 ? -7.82 -18.016 -12.906 1 96.44 29 PRO B C 1
ATOM 792 O O . PRO B 1 29 ? -6.871 -17.25 -13.117 1 96.44 29 PRO B O 1
ATOM 795 N N . TRP B 1 30 ? -7.609 -19.078 -12.273 1 92.62 30 TRP B N 1
ATOM 796 C CA . TRP B 1 30 ? -6.492 -19.359 -11.375 1 92.62 30 TRP B CA 1
ATOM 797 C C . TRP B 1 30 ? -5.16 -19.188 -12.094 1 92.62 30 TRP B C 1
ATOM 799 O O . TRP B 1 30 ? -4.262 -18.5 -11.602 1 92.62 30 TRP B O 1
ATOM 809 N N . ASN B 1 31 ? -5.055 -19.875 -13.227 1 92.31 31 ASN B N 1
ATOM 810 C CA . ASN B 1 31 ? -3.781 -19.812 -13.938 1 92.31 31 ASN B CA 1
ATOM 811 C C . ASN B 1 31 ? -3.42 -18.375 -14.305 1 92.31 31 ASN B C 1
ATOM 813 O O . ASN B 1 31 ? -2.262 -17.969 -14.18 1 92.31 31 ASN B O 1
ATOM 817 N N . GLU B 1 32 ? -4.395 -17.531 -14.695 1 96.31 32 GLU B N 1
ATOM 818 C CA . GLU B 1 32 ? -4.176 -16.125 -15.031 1 96.31 32 GLU B CA 1
ATOM 819 C C . GLU B 1 32 ? -3.967 -15.289 -13.773 1 96.31 32 GLU B C 1
ATOM 821 O O . GLU B 1 32 ? -3.16 -14.359 -13.773 1 96.31 32 GLU B O 1
ATOM 826 N N . ALA B 1 33 ? -4.637 -15.734 -12.727 1 97.06 33 ALA B N 1
ATOM 827 C CA . ALA B 1 33 ? -4.527 -15.023 -11.453 1 97.06 33 ALA B CA 1
ATOM 828 C C . ALA B 1 33 ? -3.125 -15.164 -10.867 1 97.06 33 ALA B C 1
ATOM 830 O O . ALA B 1 33 ? -2.568 -14.195 -10.336 1 97.06 33 ALA B O 1
ATOM 831 N N . VAL B 1 34 ? -2.6 -16.266 -10.984 1 96.56 34 VAL B N 1
ATOM 832 C CA . VAL B 1 34 ? -1.264 -16.516 -10.453 1 96.56 34 VAL B CA 1
ATOM 833 C C . VAL B 1 34 ? -0.244 -15.656 -11.195 1 96.56 34 VAL B C 1
ATOM 835 O O . VAL B 1 34 ? 0.573 -14.977 -10.578 1 96.56 34 VAL B O 1
ATOM 838 N N . ALA B 1 35 ? -0.378 -15.727 -12.523 1 96.81 35 ALA B N 1
ATOM 839 C CA . ALA B 1 35 ? 0.568 -14.961 -13.328 1 96.81 35 ALA B CA 1
ATOM 840 C C . ALA B 1 35 ? 0.444 -13.469 -13.039 1 96.81 35 ALA B C 1
ATOM 842 O O . ALA B 1 35 ? 1.444 -12.789 -12.789 1 96.81 35 ALA B O 1
ATOM 843 N N . ALA B 1 36 ? -0.748 -12.922 -13.047 1 97.56 36 ALA B N 1
ATOM 844 C CA . ALA B 1 36 ? -0.992 -11.508 -12.797 1 97.56 36 ALA B CA 1
ATOM 845 C C . ALA B 1 36 ? -0.598 -11.125 -11.375 1 97.56 36 ALA B C 1
ATOM 847 O O . ALA B 1 36 ? -0.016 -10.062 -11.148 1 97.56 36 ALA B O 1
ATOM 848 N N . GLY B 1 37 ? -0.917 -12 -10.453 1 97.88 37 GLY B N 1
ATOM 849 C CA . GLY B 1 37 ? -0.612 -11.75 -9.047 1 97.88 37 GLY B CA 1
ATOM 850 C C . GLY B 1 37 ? 0.876 -11.68 -8.766 1 97.88 37 GLY B C 1
ATOM 851 O O . GLY B 1 37 ? 1.34 -10.773 -8.07 1 97.88 37 GLY B O 1
ATOM 852 N N . MET B 1 38 ? 1.599 -12.578 -9.312 1 97.06 38 MET B N 1
ATOM 853 C CA 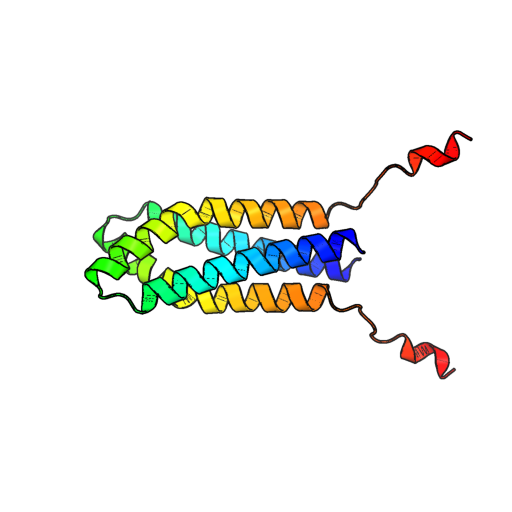. MET B 1 38 ? 3.039 -12.594 -9.078 1 97.06 38 MET B CA 1
ATOM 854 C C . MET B 1 38 ? 3.713 -11.398 -9.734 1 97.06 38 MET B C 1
ATOM 856 O O . MET B 1 38 ? 4.676 -10.844 -9.195 1 97.06 38 MET B O 1
ATOM 860 N N . ASN B 1 39 ? 3.213 -11 -10.875 1 97.25 39 ASN B N 1
ATOM 861 C CA . ASN B 1 39 ? 3.695 -9.766 -11.484 1 97.25 39 ASN B CA 1
ATOM 862 C C . ASN B 1 39 ? 3.428 -8.555 -10.594 1 97.25 39 ASN B C 1
ATOM 864 O O . ASN B 1 39 ? 4.293 -7.695 -10.43 1 97.25 39 ASN B O 1
ATOM 868 N N . PHE B 1 40 ? 2.17 -8.523 -10.062 1 98.19 40 PHE B N 1
ATOM 869 C CA . PHE B 1 40 ? 1.803 -7.457 -9.141 1 98.19 40 PHE B CA 1
ATOM 870 C C . PHE B 1 40 ? 2.754 -7.422 -7.945 1 98.19 40 PHE B C 1
ATOM 872 O O . PHE B 1 40 ? 3.246 -6.355 -7.57 1 98.19 40 PHE B O 1
ATOM 879 N N . ILE B 1 41 ? 3.021 -8.531 -7.445 1 98.06 41 ILE B N 1
ATOM 880 C CA . ILE B 1 41 ? 3.881 -8.656 -6.273 1 98.06 41 ILE B CA 1
ATOM 881 C C . ILE B 1 41 ? 5.285 -8.164 -6.609 1 98.06 41 ILE B C 1
ATOM 883 O O . ILE B 1 41 ? 5.926 -7.484 -5.801 1 98.06 41 ILE B O 1
ATOM 887 N N . ALA B 1 42 ? 5.754 -8.508 -7.742 1 96.94 42 ALA B N 1
ATOM 888 C CA . ALA B 1 42 ? 7.098 -8.117 -8.156 1 96.94 42 ALA B CA 1
ATOM 889 C C . ALA B 1 42 ? 7.219 -6.598 -8.25 1 96.94 42 ALA B C 1
ATOM 891 O O . ALA B 1 42 ? 8.297 -6.039 -8.031 1 96.94 42 ALA B O 1
ATOM 892 N N . LEU B 1 43 ? 6.16 -5.871 -8.531 1 97.5 43 LEU B N 1
ATOM 893 C CA . LEU B 1 43 ? 6.176 -4.426 -8.734 1 97.5 43 LEU B CA 1
ATOM 894 C C . LEU B 1 43 ? 5.832 -3.691 -7.438 1 97.5 43 LEU B C 1
ATOM 896 O O . LEU B 1 43 ? 6.062 -2.484 -7.324 1 97.5 43 LEU B O 1
ATOM 900 N N . LEU B 1 44 ? 5.316 -4.449 -6.488 1 97.94 44 LEU B N 1
ATOM 901 C CA . LEU B 1 44 ? 4.719 -3.838 -5.309 1 97.94 44 LEU B CA 1
ATOM 902 C C . LEU B 1 44 ? 5.777 -3.131 -4.469 1 97.94 44 LEU B C 1
ATOM 904 O O . LEU B 1 44 ? 5.531 -2.049 -3.934 1 97.94 44 LEU B O 1
ATOM 908 N N . PRO B 1 45 ? 7.004 -3.57 -4.227 1 97.44 45 PRO B N 1
ATOM 909 C CA . PRO B 1 45 ? 8.008 -2.852 -3.439 1 97.44 45 PRO B CA 1
ATOM 910 C C . PRO B 1 45 ? 8.297 -1.455 -3.984 1 97.44 45 PRO B C 1
ATOM 912 O O . PRO B 1 45 ? 8.438 -0.503 -3.211 1 97.44 45 PRO B O 1
ATOM 915 N N . GLU B 1 46 ? 8.352 -1.405 -5.281 1 97.19 46 GLU B N 1
ATOM 916 C CA . GLU B 1 46 ? 8.594 -0.105 -5.898 1 97.19 46 GLU B CA 1
ATOM 917 C C . GLU B 1 46 ? 7.426 0.846 -5.656 1 97.19 46 GLU B C 1
ATOM 919 O O . GLU B 1 46 ? 7.625 2.012 -5.312 1 97.19 46 GLU B O 1
ATOM 924 N N . ARG B 1 47 ? 6.242 0.356 -5.828 1 96.56 47 ARG B N 1
ATOM 925 C CA . ARG B 1 47 ? 5.055 1.178 -5.621 1 96.56 47 ARG B CA 1
ATOM 926 C C . ARG B 1 47 ? 4.938 1.612 -4.164 1 96.56 47 ARG B C 1
ATOM 928 O O . ARG B 1 47 ? 4.633 2.773 -3.881 1 96.56 47 ARG B O 1
ATOM 935 N N . LEU B 1 48 ? 5.172 0.683 -3.277 1 98.19 48 LEU B N 1
ATOM 936 C CA . LEU B 1 48 ? 5.137 1.015 -1.856 1 98.19 48 LEU B CA 1
ATOM 937 C C . LEU B 1 48 ? 6.262 1.98 -1.497 1 98.19 48 LEU B C 1
ATOM 939 O O . LE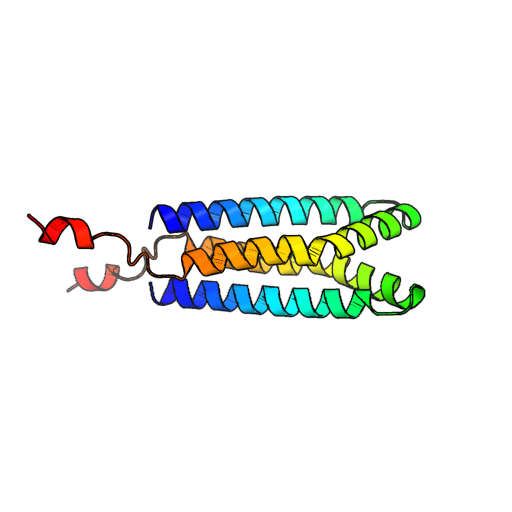U B 1 48 ? 6.09 2.848 -0.639 1 98.19 48 LEU B O 1
ATOM 943 N N . GLY B 1 49 ? 7.387 1.742 -2.131 1 97.62 49 GLY B N 1
ATOM 944 C CA . GLY B 1 49 ? 8.492 2.666 -1.932 1 97.62 49 GLY B CA 1
ATOM 945 C C . GLY B 1 49 ? 8.156 4.094 -2.311 1 97.62 49 GLY B C 1
ATOM 946 O O . GLY B 1 49 ? 8.531 5.035 -1.606 1 97.62 49 GLY B O 1
ATOM 947 N N . ASP B 1 50 ? 7.48 4.301 -3.385 1 97.94 50 ASP B N 1
ATOM 948 C CA . ASP B 1 50 ? 7.043 5.625 -3.818 1 97.94 50 ASP B CA 1
ATOM 949 C C . ASP B 1 50 ? 6.113 6.262 -2.787 1 97.94 50 ASP B C 1
ATOM 951 O O . ASP B 1 50 ? 6.254 7.445 -2.465 1 97.94 50 ASP B O 1
ATOM 955 N N . ILE B 1 51 ? 5.168 5.504 -2.273 1 98 51 ILE B N 1
ATOM 956 C CA . ILE B 1 51 ? 4.234 5.996 -1.266 1 98 51 ILE B CA 1
ATOM 957 C C . ILE B 1 51 ? 5 6.398 -0.007 1 98 51 ILE B C 1
ATOM 959 O O . ILE B 1 51 ? 4.734 7.453 0.579 1 98 51 ILE B O 1
ATOM 963 N N . ARG B 1 52 ? 5.953 5.535 0.329 1 96.81 52 ARG B N 1
ATOM 964 C CA . ARG B 1 52 ? 6.785 5.82 1.493 1 96.81 52 ARG B CA 1
ATOM 965 C C . ARG B 1 52 ? 7.516 7.152 1.329 1 96.81 52 ARG B C 1
ATOM 967 O O . ARG B 1 52 ? 7.551 7.965 2.256 1 96.81 52 ARG B O 1
ATOM 974 N N . LEU B 1 53 ? 8.078 7.414 0.232 1 96.69 53 LEU B N 1
ATOM 975 C CA . LEU B 1 53 ? 8.812 8.641 -0.043 1 96.69 53 LEU B CA 1
ATOM 976 C C . LEU B 1 53 ? 7.902 9.859 0.043 1 96.69 53 LEU B C 1
ATOM 978 O O . LEU B 1 53 ? 8.273 10.883 0.621 1 96.69 53 LEU B O 1
ATOM 982 N N . GLN B 1 54 ? 6.68 9.734 -0.483 1 94.94 54 GLN B N 1
ATOM 983 C CA . GLN B 1 54 ? 5.715 10.836 -0.444 1 94.94 54 GLN B CA 1
ATOM 984 C C . GLN B 1 54 ? 5.293 11.141 0.99 1 94.94 54 GLN B C 1
ATOM 986 O O . GLN B 1 54 ? 5.211 12.312 1.379 1 94.94 54 GLN B O 1
ATOM 991 N N . LEU B 1 55 ? 5.105 10.148 1.757 1 95.56 55 LEU B N 1
ATOM 992 C CA . LEU B 1 55 ? 4.742 10.328 3.158 1 95.56 55 LEU B CA 1
ATOM 993 C C . LEU B 1 55 ? 5.871 10.992 3.932 1 95.56 55 LEU B C 1
ATOM 995 O O . LEU B 1 55 ? 5.629 11.883 4.75 1 95.56 55 LEU B O 1
ATOM 999 N N . GLN B 1 56 ? 7.051 10.578 3.686 1 93.75 56 GLN B N 1
ATOM 1000 C CA . GLN B 1 56 ? 8.211 11.148 4.359 1 93.75 56 GLN B CA 1
ATOM 1001 C C . GLN B 1 56 ? 8.359 12.633 4.039 1 93.75 56 GLN B C 1
ATOM 1003 O O . GLN B 1 56 ? 8.766 13.422 4.895 1 93.75 56 GLN B O 1
ATOM 1008 N N . GLN B 1 57 ? 7.969 12.953 2.84 1 91.38 57 GLN B N 1
ATOM 1009 C CA . GLN B 1 57 ? 8.039 14.352 2.424 1 91.38 57 GLN B CA 1
ATOM 1010 C C . GLN B 1 57 ? 7.02 15.203 3.176 1 91.38 57 GLN B C 1
ATOM 1012 O O . GLN B 1 57 ? 7.242 16.391 3.402 1 91.38 57 GLN B O 1
ATOM 1017 N N . LEU B 1 58 ? 5.949 14.57 3.562 1 86.62 58 LEU B N 1
ATOM 1018 C CA . LEU B 1 58 ? 4.902 15.281 4.289 1 86.62 58 LEU B CA 1
ATOM 1019 C C . LEU B 1 58 ? 5.316 15.516 5.738 1 86.62 58 LEU B C 1
ATOM 1021 O O . LEU B 1 58 ? 4.801 16.422 6.395 1 86.62 58 LEU B O 1
ATOM 1025 N N . LEU B 1 59 ? 6.09 14.664 6.336 1 83.62 59 LEU B N 1
ATOM 1026 C CA . LEU B 1 59 ? 6.586 14.805 7.699 1 83.62 59 LEU B CA 1
ATOM 1027 C C . LEU B 1 59 ? 7.586 15.953 7.797 1 83.62 59 LEU B C 1
ATOM 1029 O O . LEU B 1 59 ? 7.773 16.531 8.875 1 83.62 59 LEU B O 1
ATOM 1033 N N . GLN B 1 60 ? 8.297 16.109 6.945 1 67.25 60 GLN B N 1
ATOM 1034 C CA . GLN B 1 60 ? 9.336 17.141 7.012 1 67.25 60 GLN B CA 1
ATOM 1035 C C . GLN B 1 60 ? 8.727 18.531 7.078 1 67.25 60 GLN B C 1
ATOM 1037 O O . GLN B 1 60 ? 7.809 18.859 6.32 1 67.25 60 GLN B O 1
ATOM 1042 N N . PRO B 1 61 ? 8.758 19.172 8.266 1 53.5 61 PRO B N 1
ATOM 1043 C CA . PRO B 1 61 ? 8.391 20.578 8.43 1 53.5 61 PRO B CA 1
ATOM 1044 C C . PRO B 1 61 ? 8.742 21.422 7.203 1 53.5 61 PRO B C 1
ATOM 1046 O O . PRO B 1 61 ? 9.672 21.078 6.461 1 53.5 61 PRO B O 1
ATOM 1049 N N . GLN B 1 62 ? 7.844 21.812 6.555 1 47.34 62 GLN B N 1
ATOM 1050 C CA . GLN B 1 62 ? 8.164 22.828 5.562 1 47.34 62 GLN B CA 1
ATOM 1051 C C . GLN B 1 62 ? 9.148 23.859 6.129 1 47.34 62 GLN B C 1
ATOM 1053 O O . GLN B 1 62 ? 8.766 24.703 6.934 1 47.34 62 GLN B O 1
ATOM 1058 N N . HIS B 1 63 ? 10.141 23.469 6.875 1 42.03 63 HIS B N 1
ATOM 1059 C CA . HIS B 1 63 ? 11.039 24.609 7.082 1 42.03 63 HIS B CA 1
ATOM 1060 C C . HIS B 1 63 ? 11.086 25.5 5.852 1 42.03 63 HIS B C 1
ATOM 1062 O O . HIS B 1 63 ? 12.141 26.031 5.508 1 42.03 63 HIS B O 1
ATOM 1068 N N . GLU B 1 64 ? 10.359 25.406 5.027 1 42.19 64 GLU B N 1
ATOM 1069 C CA . GLU B 1 64 ? 10.648 26.344 3.943 1 42.19 64 GLU B CA 1
ATOM 1070 C C . GLU B 1 64 ? 11.148 27.672 4.484 1 42.19 64 GLU B C 1
ATOM 1072 O O . GLU B 1 64 ? 10.953 27.984 5.66 1 42.19 64 GLU B O 1
ATOM 1077 N N . ASP B 1 65 ? 11.32 28.734 3.494 1 42.47 65 ASP B N 1
ATOM 1078 C CA . ASP B 1 65 ? 11.977 29.938 2.973 1 42.47 65 ASP B CA 1
ATOM 1079 C C . ASP B 1 65 ? 11.617 31.156 3.805 1 42.47 65 ASP B C 1
ATOM 1081 O O . ASP B 1 65 ? 10.898 32.062 3.334 1 42.47 65 ASP B O 1
ATOM 1085 N N . LEU B 1 66 ? 11.039 30.859 4.918 1 39.38 66 LEU B N 1
ATOM 1086 C CA . LEU B 1 66 ? 10.844 32.188 5.516 1 39.38 66 LEU B CA 1
ATOM 1087 C C . LEU B 1 66 ? 12.18 32.875 5.727 1 39.38 66 LEU B C 1
ATOM 1089 O O . LEU B 1 66 ? 12.273 33.812 6.547 1 39.38 66 LEU B O 1
ATOM 1093 N N . ALA B 1 67 ? 13.242 32.188 5.344 1 38.62 67 ALA B N 1
ATOM 1094 C CA . ALA B 1 67 ? 14.445 33 5.348 1 38.62 67 ALA B CA 1
ATOM 1095 C C . ALA B 1 67 ? 14.227 34.312 4.566 1 38.62 67 ALA B C 1
ATOM 1097 O O . ALA B 1 67 ? 15.125 35.156 4.48 1 38.62 67 ALA B O 1
ATOM 1098 N N . SER B 1 68 ? 13.211 34.344 3.637 1 37.12 68 SER B N 1
ATOM 1099 C CA . SER B 1 68 ? 13.273 35.5 2.783 1 37.12 68 SER B CA 1
ATOM 1100 C C . SER B 1 68 ? 12.961 36.781 3.57 1 37.12 68 SER B C 1
ATOM 1102 O O . SER B 1 68 ? 13.258 37.875 3.117 1 37.12 68 SER B O 1
ATOM 1104 N N . GLU B 1 69 ? 11.945 36.719 4.492 1 42.19 69 GLU B N 1
ATOM 1105 C CA . GLU B 1 69 ? 11.57 38.094 4.758 1 42.19 69 GLU B CA 1
ATOM 1106 C C . GLU B 1 69 ? 12.617 38.781 5.633 1 42.19 69 GLU B C 1
ATOM 1108 O O . GLU B 1 69 ? 12.477 39.969 5.953 1 42.19 69 GLU B O 1
ATOM 1113 N N . GLN B 1 70 ? 13.406 37.938 6.371 1 35.56 70 GLN B N 1
ATOM 1114 C CA . GLN B 1 70 ? 14.133 38.906 7.211 1 35.56 70 GLN B CA 1
ATOM 1115 C C . GLN B 1 70 ? 15.031 39.812 6.375 1 35.56 70 GLN B C 1
ATOM 1117 O O . GLN B 1 70 ? 15.672 40.719 6.906 1 35.56 70 GLN B O 1
ATOM 1122 N N . GLU B 1 71 ? 15.398 39.312 5.129 1 38.56 71 GLU B N 1
ATOM 1123 C CA . GLU B 1 71 ? 16.391 40.25 4.621 1 38.56 71 GLU B CA 1
ATOM 1124 C C . GLU B 1 71 ? 15.766 41.594 4.289 1 38.56 71 GLU B C 1
ATOM 1126 O O . GLU B 1 71 ? 16.469 42.562 3.975 1 38.56 71 GLU B O 1
ATOM 1131 N N . ASN B 1 72 ? 14.43 41.844 4.164 1 29.94 72 ASN B N 1
ATOM 1132 C CA . ASN B 1 72 ? 14.203 43.281 4.145 1 29.94 72 ASN B CA 1
ATOM 1133 C C . ASN B 1 72 ? 14.023 43.844 5.555 1 29.94 72 ASN B C 1
ATOM 1135 O O . ASN B 1 72 ? 13.273 43.281 6.359 1 29.94 72 ASN B O 1
#

Solvent-accessible surface area (backbone atoms only — not comparable to full-atom values): 8198 Å² total; per-residue (Å²): 107,71,65,50,44,52,52,50,50,54,50,48,52,52,52,50,51,53,41,53,51,50,56,57,34,71,73,43,61,66,77,57,19,51,55,52,43,53,53,48,55,71,48,39,55,59,54,50,47,53,50,46,53,54,52,53,58,61,60,49,71,79,70,62,73,70,69,61,58,70,77,105,106,71,65,50,45,52,53,52,51,54,48,48,51,51,52,49,53,52,42,53,53,50,57,55,33,72,71,41,61,65,76,59,19,50,55,51,43,52,53,49,56,71,48,40,56,58,56,52,48,53,51,47,53,55,52,54,58,61,59,49,70,78,70,64,74,64,71,59,60,70,75,107